Protein AF-A0A5J5AE67-F1 (afdb_monomer_lite)

Secondary structure (DSSP, 8-state):
-B---B------TT-EEEEEEBSSSS--EEEEGGG-SB--TT-PPP--TT-SSS-TTEEEEEEPPTTS-B---B--SS--SSSTT--TT-EEEEESS---TT-S-STTHHHHTT--SEEEEEE-----

Sequence (128 aa):
MVQLQLLDAFLASHLEIMASMSMSFGDTTNGCMSTGPHYNPAAKEHGAPEDENRHAGDLGNVTVGEDGTVNITIVDKQIPLCGANSIIGRAVVVHADPDDLGKGGHELSKSTGNAGGRVACGIIGLQG

Foldseek 3Di:
DDQDFPDDQQAAAFAWKWKWWACDFQDCVVHPVRLHFGAAPPPFWDFDLPDPGHGLGGQFTFHQHNVRGTGDGGDHDSADCDDPNHSQRHKIWIARHGQCRLPPPDPCNRGHSPRHHTRHMDGRHDDD

Structure (mmCIF, N/CA/C/O backbone):
data_AF-A0A5J5AE67-F1
#
_entry.id   AF-A0A5J5AE67-F1
#
loop_
_atom_site.group_PDB
_atom_site.id
_atom_site.type_symbol
_atom_site.label_atom_id
_atom_site.label_alt_id
_atom_site.label_comp_id
_atom_site.label_asym_id
_atom_site.label_entity_id
_atom_site.label_seq_id
_atom_site.pdbx_PDB_ins_code
_atom_site.Cartn_x
_atom_site.Cartn_y
_atom_site.Cartn_z
_atom_site.occupancy
_atom_site.B_iso_or_equiv
_atom_site.auth_seq_id
_atom_site.auth_comp_id
_atom_site.auth_asym_id
_atom_site.auth_atom_id
_atom_site.pdbx_PDB_model_num
ATOM 1 N N . MET A 1 1 ? -5.450 0.800 -14.212 1.00 38.69 1 MET A N 1
ATOM 2 C CA . MET A 1 1 ? -6.234 1.505 -13.181 1.00 38.69 1 MET A CA 1
ATOM 3 C C . MET A 1 1 ? -6.637 0.451 -12.173 1.00 38.69 1 MET A C 1
ATOM 5 O O . MET A 1 1 ? -7.335 -0.474 -12.561 1.00 38.69 1 MET A O 1
ATOM 9 N N . VAL A 1 2 ? -6.090 0.504 -10.959 1.00 44.66 2 VAL A N 1
ATOM 10 C CA . VAL A 1 2 ? -6.437 -0.440 -9.889 1.00 44.66 2 VAL A CA 1
ATOM 11 C C . VAL A 1 2 ? -7.459 0.273 -9.018 1.00 44.66 2 VAL A C 1
ATOM 13 O O . VAL A 1 2 ? -7.100 1.130 -8.223 1.00 44.66 2 VAL A O 1
ATOM 16 N N . GLN A 1 3 ? -8.744 -0.005 -9.222 1.00 42.25 3 GLN A N 1
ATOM 17 C CA . GLN A 1 3 ? -9.780 0.536 -8.350 1.00 42.25 3 GLN A CA 1
ATOM 18 C C . GLN A 1 3 ? -9.855 -0.357 -7.114 1.00 42.25 3 GLN A C 1
ATOM 20 O O . GLN A 1 3 ? -10.368 -1.471 -7.174 1.00 42.25 3 GLN A O 1
ATOM 25 N N . LEU A 1 4 ? -9.282 0.115 -6.011 1.00 49.44 4 LEU A N 1
ATOM 26 C CA . LEU A 1 4 ? -9.332 -0.588 -4.741 1.00 49.44 4 LEU A CA 1
ATOM 27 C C . LEU A 1 4 ? -10.579 -0.133 -3.979 1.00 49.44 4 LEU A C 1
ATOM 29 O O . LEU A 1 4 ? -10.629 0.987 -3.487 1.00 49.44 4 LEU A O 1
ATOM 33 N N . GLN A 1 5 ? -11.604 -0.976 -3.914 1.00 44.50 5 GLN A N 1
ATOM 34 C CA . GLN A 1 5 ? -12.755 -0.735 -3.046 1.00 44.50 5 GLN A CA 1
ATOM 35 C C . GLN A 1 5 ? -12.531 -1.481 -1.732 1.00 44.50 5 GLN A C 1
ATOM 37 O O . GLN A 1 5 ? -12.581 -2.707 -1.694 1.00 44.50 5 GLN A O 1
ATOM 42 N N . LEU A 1 6 ? -12.252 -0.736 -0.664 1.00 50.25 6 LEU A N 1
ATOM 43 C CA . LEU A 1 6 ? -12.221 -1.265 0.696 1.00 50.25 6 LEU A CA 1
ATOM 44 C C . LEU A 1 6 ? -13.642 -1.172 1.260 1.00 50.25 6 LEU A C 1
ATOM 46 O O . LEU A 1 6 ? -14.006 -0.179 1.881 1.00 50.25 6 LEU A O 1
ATOM 50 N N . LEU A 1 7 ? -14.465 -2.189 0.993 1.00 41.28 7 LEU A N 1
ATOM 51 C CA . LEU A 1 7 ? -15.711 -2.366 1.735 1.00 41.28 7 LEU A CA 1
ATOM 52 C C . LEU A 1 7 ? -15.371 -3.078 3.049 1.00 41.28 7 LEU A C 1
ATOM 54 O O . LEU A 1 7 ? -14.732 -4.127 3.038 1.00 41.28 7 LEU A O 1
ATOM 58 N N . ASP A 1 8 ? -15.800 -2.480 4.155 1.00 40.56 8 ASP A N 1
ATOM 59 C CA . ASP A 1 8 ? -15.771 -3.030 5.514 1.00 40.56 8 ASP A CA 1
ATOM 60 C C . ASP A 1 8 ? -14.401 -3.040 6.216 1.00 40.56 8 ASP A C 1
ATOM 62 O O . ASP A 1 8 ? -13.886 -4.077 6.635 1.00 40.56 8 ASP A O 1
ATOM 66 N N . ALA A 1 9 ? -13.834 -1.854 6.445 1.00 45.25 9 ALA A N 1
ATOM 67 C CA . ALA A 1 9 ? -12.857 -1.659 7.513 1.00 45.25 9 ALA A CA 1
ATOM 68 C C . ALA A 1 9 ? -13.539 -0.910 8.669 1.00 45.25 9 ALA A C 1
ATOM 70 O O . ALA A 1 9 ? -13.766 0.289 8.577 1.00 45.25 9 ALA A O 1
ATOM 71 N N . PHE A 1 10 ? -13.896 -1.616 9.749 1.00 45.81 10 PHE A N 1
ATOM 72 C CA . PHE A 1 10 ? -14.410 -1.003 10.983 1.00 45.81 10 PHE A CA 1
ATOM 73 C C . PHE A 1 10 ? -13.312 -0.139 11.614 1.00 45.81 10 PHE A C 1
ATOM 75 O O . PHE A 1 10 ? -12.501 -0.620 12.405 1.00 45.81 10 PHE A O 1
ATOM 82 N N . LEU A 1 11 ? -13.265 1.132 11.239 1.00 50.34 11 LEU A N 1
ATOM 83 C CA . LEU A 1 11 ? -12.293 2.096 11.733 1.00 50.34 11 LEU A CA 1
ATOM 84 C C . LEU A 1 11 ? -13.012 3.299 12.324 1.00 50.34 11 LEU A C 1
ATOM 86 O O . LEU A 1 11 ? -14.116 3.651 11.911 1.00 50.34 11 LEU A O 1
ATOM 90 N N . ALA A 1 12 ? -12.388 3.910 13.330 1.00 45.28 12 ALA A N 1
ATOM 91 C CA . ALA A 1 12 ? -12.909 5.120 13.943 1.00 45.28 12 ALA A CA 1
ATOM 92 C C . ALA A 1 12 ? -13.034 6.230 12.882 1.00 45.28 12 ALA A C 1
ATOM 94 O O . ALA A 1 12 ? -12.115 6.460 12.096 1.00 45.28 12 ALA A O 1
ATOM 95 N N . SER A 1 13 ? -14.180 6.907 12.860 1.00 43.97 13 SER A N 1
ATOM 96 C CA . SER A 1 13 ? -14.462 8.032 11.966 1.00 43.97 13 SER A CA 1
ATOM 97 C C . SER A 1 13 ? -13.401 9.135 12.088 1.00 43.97 13 SER A C 1
ATOM 99 O O . SER A 1 13 ? -12.991 9.455 13.205 1.00 43.97 13 SER A O 1
ATOM 101 N N . HIS A 1 14 ? -13.023 9.758 10.962 1.00 46.22 14 HIS A N 1
ATOM 102 C CA . HIS A 1 14 ? -12.004 10.823 10.839 1.00 46.22 14 HIS A CA 1
ATOM 103 C C . HIS A 1 14 ? -10.539 10.399 10.990 1.00 46.22 14 HIS A C 1
ATOM 105 O O . HIS A 1 14 ? -9.673 11.251 11.200 1.00 46.22 14 HIS A O 1
ATOM 111 N N . LEU A 1 15 ? -10.239 9.110 10.858 1.00 52.16 15 LEU A N 1
ATOM 112 C CA . LEU A 1 15 ? -8.859 8.644 10.833 1.00 52.16 15 LEU A CA 1
ATOM 113 C C . LEU A 1 15 ? -8.319 8.665 9.398 1.00 52.16 15 LEU A C 1
ATOM 115 O O . LEU A 1 15 ? -8.952 8.150 8.473 1.00 52.16 15 LEU A O 1
ATOM 119 N N . GLU A 1 16 ? -7.154 9.282 9.215 1.00 57.19 16 GLU A N 1
ATOM 120 C CA . GLU A 1 16 ? -6.291 8.976 8.080 1.00 57.19 16 GLU A CA 1
ATOM 121 C C . GLU A 1 16 ? -5.548 7.688 8.408 1.00 57.19 16 GLU A C 1
ATOM 123 O O . GLU A 1 16 ? -4.932 7.575 9.464 1.00 57.19 16 GLU A O 1
ATOM 128 N N . ILE A 1 17 ? -5.625 6.711 7.519 1.00 67.81 17 ILE A N 1
ATOM 129 C CA . ILE A 1 17 ? -4.956 5.423 7.693 1.00 67.81 17 ILE A CA 1
ATOM 130 C C . ILE A 1 17 ? -4.141 5.110 6.455 1.00 67.81 17 ILE A C 1
ATOM 132 O O . ILE A 1 17 ? -4.555 5.407 5.334 1.00 67.81 17 ILE A O 1
ATOM 136 N N . MET A 1 18 ? -3.009 4.454 6.642 1.00 77.50 18 MET A N 1
ATOM 137 C CA . MET A 1 18 ? -2.183 4.029 5.525 1.00 77.50 18 MET A CA 1
ATOM 138 C C . MET A 1 18 ? -2.813 2.856 4.765 1.00 77.50 18 MET A C 1
ATOM 140 O O . MET A 1 18 ? -3.200 1.862 5.382 1.00 77.50 18 MET A O 1
ATOM 144 N N . ALA A 1 19 ? -2.809 2.918 3.432 1.00 73.25 19 ALA A N 1
ATOM 145 C CA . ALA A 1 19 ? -2.972 1.756 2.564 1.00 73.25 19 ALA A CA 1
ATOM 146 C C . ALA A 1 19 ? -1.623 1.377 1.930 1.00 73.25 19 ALA A C 1
ATOM 148 O O . ALA A 1 19 ? -0.944 2.216 1.334 1.00 73.25 19 ALA A O 1
ATOM 149 N N . SER A 1 20 ? -1.231 0.106 2.029 1.00 76.38 20 SER A N 1
ATOM 150 C CA . SER A 1 20 ? 0.047 -0.370 1.491 1.00 76.38 20 SER A CA 1
ATOM 151 C C . SER A 1 20 ? -0.050 -1.746 0.840 1.00 76.38 20 SER A C 1
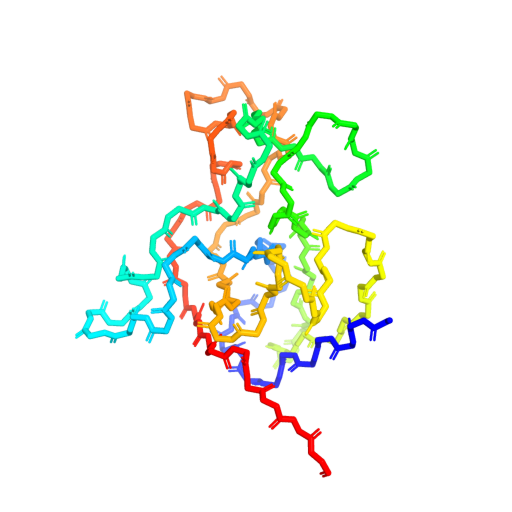ATOM 153 O O . SER A 1 20 ? -0.896 -2.562 1.207 1.00 76.38 20 SER A O 1
ATOM 155 N N . MET A 1 21 ? 0.794 -2.015 -0.161 1.00 81.88 21 MET A N 1
ATOM 156 C CA . MET A 1 21 ? 0.932 -3.358 -0.743 1.00 81.88 21 MET A CA 1
ATOM 157 C C . MET A 1 21 ? 2.045 -4.126 -0.050 1.00 81.88 21 MET A C 1
ATOM 159 O O . MET A 1 21 ? 3.107 -3.570 0.204 1.00 81.88 21 MET A O 1
ATOM 163 N N . SER A 1 22 ? 1.844 -5.418 0.186 1.00 76.81 22 SER A N 1
ATOM 164 C CA . SER A 1 22 ? 2.769 -6.253 0.948 1.00 76.81 22 SER A CA 1
ATOM 165 C C . SER A 1 22 ? 3.755 -7.049 0.074 1.00 76.81 22 SER A C 1
ATOM 167 O O . SER A 1 22 ? 3.474 -7.421 -1.070 1.00 76.81 22 SER A O 1
ATOM 169 N N . MET A 1 23 ? 4.942 -7.338 0.610 1.00 74.88 23 MET A N 1
ATOM 170 C CA . MET A 1 23 ? 5.998 -8.066 -0.101 1.00 74.88 23 MET A CA 1
ATOM 171 C C . MET A 1 23 ? 5.760 -9.584 -0.158 1.00 74.88 23 MET A C 1
ATOM 173 O O . MET A 1 23 ? 6.095 -10.204 -1.171 1.00 74.88 23 MET A O 1
ATOM 177 N N . SER A 1 24 ? 5.194 -10.195 0.887 1.00 72.75 24 SER A N 1
ATOM 178 C CA . SER A 1 24 ? 4.925 -11.637 0.888 1.00 72.75 24 SER A CA 1
ATOM 179 C C . SER A 1 24 ? 3.768 -11.962 -0.053 1.00 72.75 24 SER A C 1
ATOM 181 O O . SER A 1 24 ? 2.739 -11.282 -0.056 1.00 72.75 24 SER A O 1
ATOM 183 N N . PHE A 1 25 ? 3.917 -13.03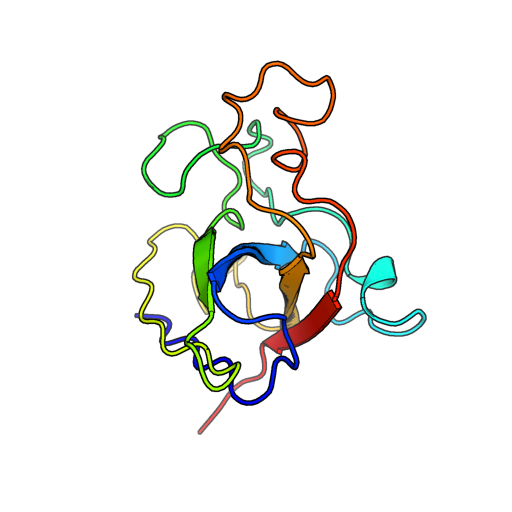1 -0.832 1.00 71.25 25 PHE A N 1
ATOM 184 C CA . PHE A 1 25 ? 2.814 -13.582 -1.611 1.00 71.25 25 PHE A CA 1
ATOM 185 C C . PHE A 1 25 ? 1.837 -14.292 -0.679 1.00 71.25 25 PHE A C 1
ATOM 187 O O . PHE A 1 25 ? 2.193 -15.303 -0.082 1.00 71.25 25 PHE A O 1
ATOM 194 N N . GLY A 1 26 ? 0.610 -13.787 -0.582 1.00 64.38 26 GLY A N 1
ATOM 195 C CA . GLY A 1 26 ? -0.547 -14.554 -0.127 1.00 64.38 26 GLY A CA 1
ATOM 196 C C . GLY A 1 26 ? -0.549 -14.997 1.336 1.00 64.38 26 GLY A C 1
ATOM 197 O O . GLY A 1 26 ? -1.518 -15.625 1.757 1.00 64.38 26 GLY A O 1
ATOM 198 N N . ASP A 1 27 ? 0.504 -14.718 2.105 1.00 78.31 27 ASP A N 1
ATOM 199 C CA . ASP A 1 27 ? 0.662 -15.299 3.432 1.00 78.31 27 ASP A CA 1
ATOM 200 C C . ASP A 1 27 ? -0.166 -14.536 4.468 1.00 78.31 27 ASP A C 1
ATOM 202 O O . ASP A 1 27 ? 0.167 -13.429 4.892 1.00 78.31 27 ASP A O 1
ATOM 206 N N . THR A 1 28 ? -1.264 -15.171 4.865 1.00 81.88 28 THR A N 1
ATOM 207 C CA . THR A 1 28 ? -2.183 -14.726 5.918 1.00 81.88 28 THR A CA 1
ATOM 208 C C . THR A 1 28 ? -2.262 -15.740 7.063 1.00 81.88 28 THR A C 1
ATOM 210 O O . THR A 1 28 ? -3.187 -15.703 7.871 1.00 81.88 28 THR A O 1
ATOM 213 N N . THR A 1 29 ? -1.284 -16.651 7.164 1.00 85.81 29 THR A N 1
ATOM 214 C CA . THR A 1 29 ? -1.264 -17.727 8.175 1.00 85.81 29 THR A CA 1
ATOM 215 C C . THR A 1 29 ? -1.252 -17.204 9.613 1.00 85.81 29 THR A C 1
ATOM 217 O O . THR A 1 29 ? -1.803 -17.851 10.500 1.00 85.81 29 THR A O 1
ATOM 220 N N . ASN A 1 30 ? -0.679 -16.017 9.836 1.00 86.25 30 ASN A N 1
ATOM 221 C CA . ASN A 1 30 ? -0.734 -15.273 11.095 1.00 86.25 30 ASN A CA 1
ATOM 222 C C . ASN A 1 30 ? -1.442 -13.918 10.905 1.00 86.25 30 ASN A C 1
ATOM 224 O O . ASN A 1 30 ? -0.948 -12.860 11.308 1.00 86.25 30 ASN A O 1
ATOM 228 N N . GLY A 1 31 ? -2.574 -13.938 10.193 1.00 86.44 31 GLY A N 1
ATOM 229 C CA . GLY A 1 31 ? -3.316 -12.737 9.819 1.00 86.44 31 GLY A CA 1
ATOM 230 C C . GLY A 1 31 ? -2.454 -11.764 9.013 1.00 86.44 31 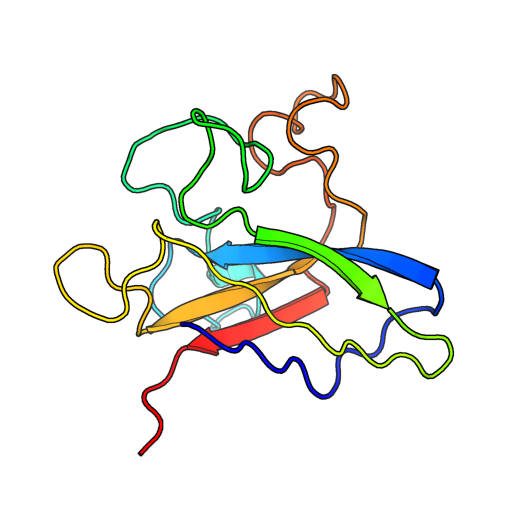GLY A C 1
ATOM 231 O O . GLY A 1 31 ? -1.621 -12.167 8.201 1.00 86.44 31 GLY A O 1
ATOM 232 N N . CYS A 1 32 ? -2.614 -10.466 9.265 1.00 86.25 32 CYS A N 1
ATOM 233 C CA . CYS A 1 32 ? -1.892 -9.435 8.521 1.00 86.25 32 CYS A CA 1
ATOM 234 C C . CYS A 1 32 ? -0.400 -9.363 8.839 1.00 86.25 32 CYS A C 1
ATOM 236 O O . CYS A 1 32 ? 0.337 -8.728 8.094 1.00 86.25 32 CYS A O 1
ATOM 238 N N . MET A 1 33 ? 0.075 -10.006 9.908 1.00 86.44 33 MET A N 1
ATOM 239 C CA . MET A 1 33 ? 1.496 -9.978 10.267 1.00 86.44 33 MET A CA 1
ATOM 240 C C . MET A 1 33 ? 2.358 -10.787 9.295 1.00 86.44 33 MET A C 1
ATOM 242 O O . MET A 1 33 ? 3.499 -10.412 9.033 1.00 86.44 33 MET A O 1
ATOM 246 N N . SER A 1 34 ? 1.805 -11.851 8.708 1.00 88.06 34 SER A N 1
ATOM 247 C CA . SER A 1 34 ? 2.527 -12.694 7.748 1.00 88.06 34 SER A CA 1
ATOM 248 C C . SER A 1 34 ? 2.706 -12.053 6.366 1.00 88.06 34 SER A C 1
ATOM 250 O O . SER A 1 34 ? 3.540 -12.500 5.577 1.00 88.06 34 SER A O 1
ATOM 252 N N . THR A 1 35 ? 1.995 -10.960 6.065 1.00 85.12 35 THR A N 1
ATOM 253 C CA . THR A 1 35 ? 2.030 -10.346 4.726 1.00 85.12 35 THR A CA 1
ATOM 254 C C . THR A 1 35 ? 3.367 -9.655 4.410 1.00 85.12 35 THR A C 1
ATOM 256 O O . THR A 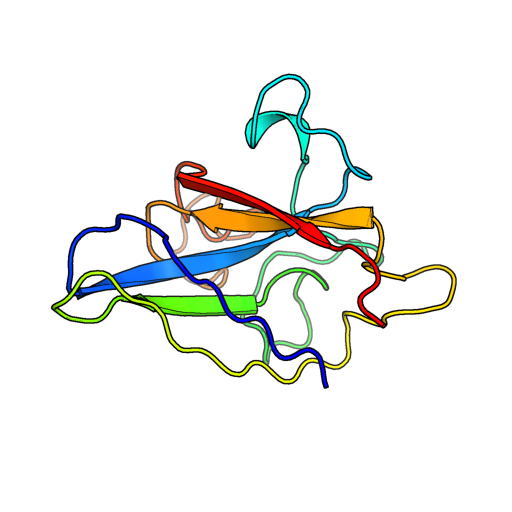1 35 ? 3.634 -9.324 3.252 1.00 85.12 35 THR A O 1
ATOM 259 N N . GLY A 1 36 ? 4.253 -9.499 5.403 1.00 89.88 36 GLY A N 1
ATOM 260 C CA . GLY A 1 36 ? 5.605 -8.958 5.225 1.00 89.88 36 GLY A CA 1
ATOM 261 C C . GLY A 1 36 ? 5.645 -7.425 5.131 1.00 89.88 36 GLY A C 1
ATOM 262 O O . GLY A 1 36 ? 4.626 -6.783 5.390 1.00 89.88 36 GLY A O 1
ATOM 263 N N . PRO A 1 37 ? 6.808 -6.814 4.832 1.00 93.38 37 PRO A N 1
ATOM 264 C CA . PRO A 1 37 ? 6.963 -5.357 4.701 1.00 93.38 37 PRO A CA 1
ATOM 265 C C . PRO A 1 37 ? 6.270 -4.816 3.439 1.00 93.38 37 PRO A C 1
ATOM 267 O O . PRO A 1 37 ? 5.691 -5.588 2.671 1.00 93.38 37 PRO A O 1
ATOM 270 N N . HIS A 1 38 ? 6.348 -3.504 3.200 1.00 94.81 38 HIS A N 1
ATOM 271 C CA . HIS A 1 38 ? 5.815 -2.907 1.972 1.00 94.81 38 HIS A CA 1
ATOM 272 C C . HIS A 1 38 ? 6.505 -3.486 0.733 1.00 94.81 38 HIS A C 1
ATOM 274 O O . HIS A 1 38 ? 7.679 -3.870 0.744 1.00 94.81 38 HIS A O 1
ATOM 280 N N . TYR A 1 39 ? 5.761 -3.553 -0.364 1.00 95.00 39 TYR A N 1
ATOM 281 C CA . TYR A 1 39 ? 6.245 -4.059 -1.630 1.00 95.00 39 TYR A CA 1
ATOM 282 C C . TYR A 1 39 ? 7.292 -3.104 -2.214 1.00 95.00 39 TYR A C 1
ATOM 284 O O . TYR A 1 39 ? 6.972 -2.020 -2.702 1.00 95.00 39 TYR A O 1
ATOM 292 N N . ASN A 1 40 ? 8.558 -3.522 -2.168 1.00 95.81 40 ASN A N 1
ATOM 293 C CA . ASN A 1 40 ? 9.700 -2.689 -2.531 1.00 95.81 40 ASN A CA 1
ATOM 294 C C . ASN A 1 40 ? 10.672 -3.410 -3.489 1.00 95.81 40 ASN A C 1
ATOM 296 O O . ASN A 1 40 ? 11.778 -3.783 -3.094 1.00 95.81 40 ASN A O 1
ATOM 300 N N . PRO A 1 41 ? 10.292 -3.629 -4.761 1.00 95.19 41 PRO A N 1
ATOM 301 C CA . PRO A 1 41 ? 11.166 -4.281 -5.739 1.00 95.19 41 PRO A CA 1
ATOM 302 C C . PRO A 1 41 ? 12.380 -3.419 -6.127 1.00 95.19 41 PRO A C 1
ATOM 304 O O . PRO A 1 41 ? 13.361 -3.946 -6.642 1.00 95.19 41 PRO A O 1
ATOM 307 N N . ALA A 1 42 ? 12.315 -2.104 -5.897 1.00 95.50 42 ALA A N 1
A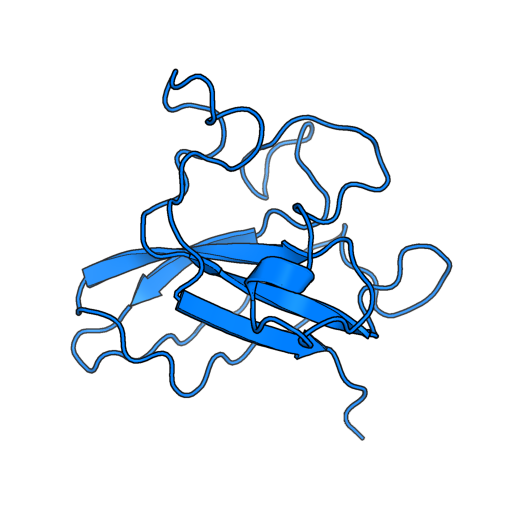TOM 308 C CA . ALA A 1 42 ? 13.359 -1.146 -6.258 1.00 95.50 42 ALA A CA 1
ATOM 309 C C . ALA A 1 42 ? 14.335 -0.829 -5.109 1.00 95.50 42 ALA A C 1
ATOM 311 O O . ALA A 1 42 ? 15.226 -0.008 -5.308 1.00 95.50 42 ALA A O 1
ATOM 312 N N . ALA A 1 43 ? 14.168 -1.454 -3.934 1.00 95.94 43 ALA A N 1
ATOM 313 C CA . ALA A 1 43 ? 14.976 -1.221 -2.732 1.00 95.94 43 ALA A CA 1
ATOM 314 C C . ALA A 1 43 ? 15.105 0.271 -2.351 1.00 95.94 43 ALA A C 1
ATOM 316 O O . ALA A 1 43 ? 16.186 0.755 -2.020 1.00 95.94 43 ALA A O 1
ATOM 317 N N . LYS A 1 44 ? 13.989 0.999 -2.434 1.00 96.81 44 LYS A N 1
ATOM 318 C CA . LYS A 1 44 ? 13.870 2.420 -2.078 1.00 96.81 44 LYS A CA 1
ATOM 319 C C . LYS A 1 44 ? 13.501 2.610 -0.609 1.00 96.81 44 LYS A C 1
ATOM 321 O O . LYS A 1 44 ? 13.165 1.636 0.058 1.00 96.81 44 LYS A O 1
ATOM 326 N N . GLU A 1 45 ? 13.572 3.844 -0.124 1.00 97.88 45 GLU A N 1
ATOM 327 C CA . GLU A 1 45 ? 12.990 4.210 1.174 1.00 97.88 45 GLU A CA 1
ATOM 328 C C . GLU A 1 45 ? 11.477 4.419 1.046 1.00 97.88 45 GLU A C 1
ATOM 330 O O . GLU A 1 45 ? 10.967 4.606 -0.060 1.00 97.88 45 GLU A O 1
ATOM 335 N N . HIS A 1 46 ? 10.782 4.424 2.183 1.00 97.19 46 HIS A N 1
ATOM 336 C CA . HIS A 1 46 ? 9.370 4.789 2.285 1.00 97.19 46 HIS A CA 1
ATOM 337 C C . HIS A 1 46 ? 9.134 6.255 1.894 1.00 97.19 46 HIS A C 1
ATOM 339 O O . HIS A 1 46 ? 9.923 7.132 2.272 1.00 97.19 46 HIS A O 1
ATOM 345 N N . GLY A 1 47 ? 8.031 6.531 1.193 1.00 96.25 47 GLY A N 1
ATOM 346 C CA . GLY A 1 47 ? 7.672 7.885 0.761 1.00 96.25 47 GLY A CA 1
ATOM 347 C C . GLY A 1 47 ? 6.199 8.053 0.383 1.00 96.25 47 GLY A C 1
ATOM 348 O O . GLY A 1 47 ? 5.421 7.103 0.402 1.00 96.25 47 GLY A O 1
ATOM 349 N N . ALA A 1 48 ? 5.807 9.278 0.017 1.00 95.94 48 ALA A N 1
ATOM 350 C CA . ALA A 1 48 ? 4.460 9.536 -0.494 1.00 95.94 48 ALA A CA 1
ATOM 351 C C . ALA A 1 48 ? 4.274 8.904 -1.886 1.00 95.94 48 ALA A C 1
ATOM 353 O O . ALA A 1 48 ? 5.255 8.825 -2.621 1.00 95.94 48 ALA A O 1
ATOM 354 N N . PRO A 1 49 ? 3.044 8.572 -2.328 1.00 93.06 49 PRO A N 1
ATOM 355 C CA . PRO A 1 49 ? 2.784 7.998 -3.661 1.00 93.06 49 PRO A CA 1
ATOM 356 C C . PRO A 1 49 ? 3.336 8.818 -4.841 1.00 93.06 49 PRO A C 1
ATOM 358 O O . PRO A 1 49 ? 3.674 8.267 -5.896 1.00 93.06 49 PRO A O 1
ATOM 361 N N . GLU A 1 50 ? 3.486 10.126 -4.637 1.00 93.69 50 GLU A N 1
ATOM 362 C CA . GLU A 1 50 ? 3.954 11.066 -5.659 1.00 93.69 50 GLU A CA 1
ATOM 363 C C . GLU A 1 50 ? 5.471 11.284 -5.630 1.00 93.69 50 GLU A C 1
ATOM 365 O O . GLU A 1 50 ? 6.023 11.894 -6.547 1.00 93.69 50 GLU A O 1
ATOM 370 N N . ASP A 1 51 ? 6.159 10.776 -4.605 1.00 95.56 51 ASP A N 1
ATOM 371 C CA . ASP A 1 51 ? 7.605 10.898 -4.482 1.00 95.56 51 ASP A CA 1
ATOM 372 C C . ASP A 1 51 ? 8.311 9.907 -5.432 1.00 95.56 51 ASP A C 1
ATOM 374 O O . ASP A 1 51 ? 7.910 8.751 -5.604 1.00 95.56 51 ASP A O 1
ATOM 378 N N . GLU A 1 52 ? 9.417 10.338 -6.050 1.00 94.69 52 GLU A N 1
ATOM 379 C CA . GLU A 1 52 ? 10.247 9.444 -6.872 1.00 94.69 52 GLU A CA 1
ATOM 380 C C . GLU A 1 52 ? 10.934 8.364 -6.025 1.00 94.69 52 GLU A C 1
ATOM 382 O O . GLU A 1 52 ? 11.125 7.229 -6.481 1.00 94.69 52 GLU A O 1
ATOM 387 N N . ASN A 1 53 ? 11.317 8.713 -4.794 1.00 96.00 53 ASN A N 1
ATOM 388 C CA . ASN A 1 53 ? 11.868 7.792 -3.808 1.00 96.00 53 ASN A CA 1
ATOM 389 C C . ASN A 1 53 ? 10.758 7.331 -2.859 1.00 96.00 53 ASN A C 1
ATOM 391 O O . ASN A 1 53 ? 10.457 8.011 -1.882 1.00 96.00 53 ASN A O 1
ATOM 395 N N . ARG A 1 54 ? 10.155 6.192 -3.193 1.00 96.88 54 ARG A N 1
ATOM 396 C CA . ARG A 1 54 ? 9.138 5.501 -2.401 1.00 96.88 54 ARG A CA 1
ATOM 397 C C . ARG A 1 54 ? 9.190 4.003 -2.663 1.00 96.88 54 ARG A C 1
ATOM 399 O O . ARG A 1 54 ? 9.716 3.582 -3.705 1.00 96.88 54 ARG A O 1
ATOM 406 N N . HIS A 1 55 ? 8.567 3.201 -1.811 1.00 97.56 55 HIS A N 1
ATOM 407 C CA . HIS A 1 55 ? 8.254 1.829 -2.176 1.00 97.56 55 HIS A CA 1
ATOM 408 C C . HIS A 1 55 ? 7.148 1.795 -3.233 1.00 97.56 55 HIS A C 1
ATOM 410 O O . HIS A 1 55 ? 6.245 2.631 -3.256 1.00 97.56 55 HIS A O 1
ATOM 416 N N . ALA A 1 56 ? 7.159 0.764 -4.079 1.00 95.19 56 ALA A N 1
ATOM 417 C CA . ALA A 1 56 ? 6.089 0.562 -5.055 1.00 95.19 56 ALA A CA 1
ATOM 418 C C . ALA A 1 56 ? 4.726 0.333 -4.377 1.00 95.19 56 ALA A C 1
ATOM 420 O O . ALA A 1 56 ? 3.692 0.649 -4.953 1.00 95.19 56 ALA A O 1
ATOM 421 N N . GLY A 1 57 ? 4.729 -0.231 -3.167 1.00 93.56 57 GLY A N 1
ATOM 422 C CA . GLY A 1 57 ? 3.534 -0.487 -2.376 1.00 93.56 57 GLY A CA 1
ATOM 423 C C . GLY A 1 57 ? 3.019 0.685 -1.545 1.00 93.56 57 GLY A C 1
ATOM 424 O O . GLY A 1 57 ? 1.990 0.497 -0.908 1.00 93.56 57 GLY A O 1
ATOM 425 N N . ASP A 1 58 ? 3.681 1.844 -1.523 1.00 95.62 58 ASP A N 1
ATOM 426 C CA . ASP A 1 58 ? 3.236 2.987 -0.715 1.00 95.62 58 ASP A CA 1
ATOM 427 C C . ASP A 1 58 ? 2.088 3.712 -1.435 1.00 95.62 58 ASP A C 1
ATOM 429 O O . ASP A 1 58 ? 2.326 4.410 -2.424 1.00 95.62 58 ASP A O 1
ATOM 433 N N . LEU A 1 59 ? 0.844 3.537 -0.970 1.00 93.81 59 LEU A N 1
ATOM 434 C CA . LEU A 1 59 ? -0.346 4.187 -1.548 1.00 93.81 59 LEU A CA 1
ATOM 435 C C . LEU A 1 59 ? -0.847 5.382 -0.720 1.00 93.81 59 LEU A C 1
ATOM 437 O O . LEU A 1 59 ? -1.808 6.038 -1.118 1.00 93.81 59 LEU A O 1
ATOM 441 N N . GLY A 1 60 ? -0.156 5.701 0.378 1.00 92.19 60 GLY A N 1
ATOM 442 C CA . GLY A 1 60 ? -0.431 6.852 1.232 1.00 92.19 60 GLY A CA 1
ATOM 443 C C . GLY A 1 60 ? -1.651 6.662 2.129 1.00 92.19 60 GLY A C 1
ATOM 444 O O . GLY A 1 60 ? -2.055 5.536 2.431 1.00 92.19 60 GLY A O 1
ATOM 445 N N . ASN A 1 61 ? -2.220 7.786 2.564 1.00 91.06 61 ASN A N 1
ATOM 446 C CA . ASN A 1 61 ? -3.358 7.805 3.475 1.00 91.06 61 ASN A CA 1
ATOM 447 C C . ASN A 1 61 ? -4.697 7.747 2.740 1.00 91.06 61 ASN A C 1
ATOM 449 O O . ASN A 1 61 ? -4.877 8.333 1.672 1.00 91.06 61 ASN A O 1
ATOM 453 N N . VAL A 1 62 ? -5.666 7.094 3.373 1.00 87.00 62 VAL A N 1
ATOM 454 C CA . VAL A 1 62 ? -7.076 7.109 2.990 1.00 87.00 62 VAL A CA 1
ATOM 455 C C . VAL A 1 62 ? -7.906 7.658 4.141 1.00 87.00 62 VAL A C 1
ATOM 457 O O . VAL A 1 62 ? -7.571 7.462 5.307 1.00 87.00 62 VAL A O 1
ATOM 460 N N . THR A 1 63 ? -8.983 8.368 3.817 1.00 84.94 63 THR A N 1
ATOM 461 C CA . THR A 1 63 ? -9.843 9.005 4.818 1.00 84.94 63 THR A CA 1
ATOM 462 C C . THR A 1 63 ? -11.042 8.120 5.129 1.00 84.94 63 THR A C 1
ATOM 464 O O . THR A 1 63 ? -11.788 7.741 4.224 1.00 84.94 63 THR A O 1
ATOM 467 N N . VAL A 1 64 ? -11.244 7.828 6.413 1.00 81.94 64 VAL A N 1
ATOM 468 C CA . VAL A 1 64 ? -12.430 7.124 6.912 1.00 81.94 64 VAL A CA 1
ATOM 469 C C . VAL A 1 64 ? -13.580 8.113 7.101 1.00 81.94 64 VAL A C 1
ATOM 471 O O . VAL A 1 64 ? -13.449 9.105 7.825 1.00 81.94 64 VAL A O 1
ATOM 474 N N . GLY A 1 65 ? -14.709 7.838 6.446 1.00 79.44 65 GLY A N 1
ATOM 475 C CA . GLY A 1 65 ? -15.949 8.598 6.577 1.00 79.44 65 GLY A CA 1
ATOM 476 C C . GLY A 1 65 ? -16.562 8.508 7.977 1.00 79.44 65 GLY A C 1
ATOM 477 O O . GLY A 1 65 ? -16.176 7.683 8.805 1.00 79.44 65 GLY A O 1
ATOM 478 N N . GLU A 1 66 ? -17.547 9.362 8.255 1.00 82.31 66 GLU A N 1
ATOM 479 C CA . GLU A 1 66 ? -18.248 9.388 9.551 1.00 82.31 66 GLU A CA 1
ATOM 480 C C . GLU A 1 66 ? -18.979 8.074 9.870 1.00 82.31 66 GLU A C 1
ATOM 482 O O . GLU A 1 66 ? -19.146 7.715 11.032 1.00 82.31 66 GLU A O 1
ATOM 487 N N . ASP A 1 67 ? -19.375 7.335 8.836 1.00 80.94 67 ASP A N 1
ATOM 488 C CA . ASP A 1 67 ? -20.025 6.027 8.924 1.00 80.94 67 ASP A CA 1
ATOM 489 C C . ASP A 1 67 ? -19.035 4.852 9.028 1.00 80.94 67 ASP A C 1
ATOM 491 O O . ASP A 1 67 ? -19.452 3.694 9.028 1.00 80.94 67 ASP A O 1
ATOM 495 N N . GLY A 1 68 ? -17.731 5.134 9.119 1.00 76.00 68 GLY A N 1
ATOM 496 C CA . GLY A 1 68 ? -16.676 4.123 9.151 1.00 76.00 68 GLY A CA 1
ATOM 497 C C . GLY A 1 68 ? -16.334 3.542 7.777 1.00 76.00 68 GLY A C 1
ATOM 498 O O . GLY A 1 68 ? -15.564 2.587 7.705 1.00 76.00 68 GLY A O 1
ATOM 499 N N . THR A 1 69 ? -16.880 4.078 6.680 1.00 79.62 69 THR A N 1
ATOM 500 C CA . THR A 1 69 ? -16.599 3.576 5.327 1.00 79.62 69 THR A CA 1
ATOM 501 C C . THR A 1 69 ? -15.442 4.315 4.658 1.00 79.62 69 THR A C 1
ATOM 503 O O . THR A 1 69 ? -15.169 5.484 4.935 1.00 79.62 69 THR A O 1
ATOM 506 N N . VAL A 1 70 ? -14.750 3.628 3.746 1.00 78.25 70 VAL A N 1
ATOM 507 C CA . VAL A 1 70 ? -13.651 4.186 2.948 1.00 78.25 70 VAL A CA 1
ATOM 508 C C . VAL A 1 70 ? -13.960 3.975 1.469 1.00 78.25 70 VAL A C 1
ATOM 510 O O . VAL A 1 70 ? -13.921 2.859 0.958 1.00 78.25 70 VAL A O 1
ATOM 513 N N . ASN A 1 71 ? -14.237 5.067 0.758 1.00 80.81 71 ASN A N 1
ATOM 514 C CA . ASN A 1 71 ? -14.429 5.057 -0.691 1.00 80.81 71 ASN A CA 1
ATOM 515 C C . ASN A 1 71 ? -13.234 5.726 -1.362 1.00 80.81 71 ASN A C 1
ATOM 517 O O . ASN A 1 71 ? -13.092 6.945 -1.308 1.00 80.81 71 ASN A O 1
ATOM 52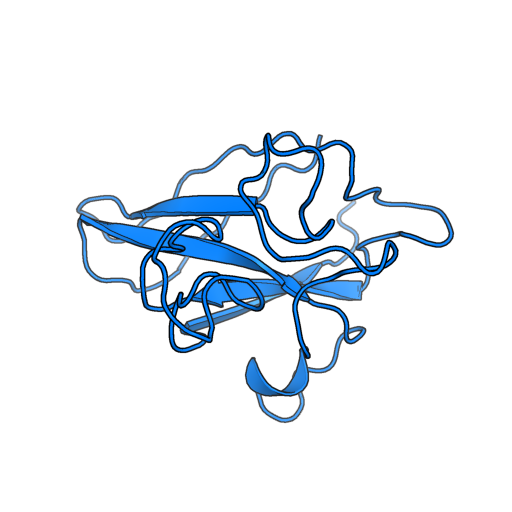1 N N . ILE A 1 72 ? -12.378 4.932 -2.005 1.00 80.06 72 ILE A N 1
ATOM 522 C CA . ILE A 1 72 ? -11.146 5.431 -2.622 1.00 80.06 72 ILE A CA 1
ATOM 523 C C . ILE A 1 72 ? -11.044 5.044 -4.089 1.00 80.06 72 ILE A C 1
ATOM 525 O O . ILE A 1 72 ? -11.601 4.056 -4.564 1.00 80.06 72 ILE A O 1
ATOM 529 N N . THR A 1 73 ? -10.297 5.852 -4.827 1.00 84.31 73 THR A N 1
ATOM 530 C CA . THR A 1 73 ? -9.847 5.542 -6.179 1.00 84.31 73 THR A CA 1
ATOM 531 C C . THR A 1 73 ? -8.403 5.995 -6.284 1.00 84.31 73 THR A C 1
ATOM 533 O O . THR A 1 73 ? -8.123 7.188 -6.252 1.00 84.31 73 THR A O 1
ATOM 536 N N . ILE A 1 74 ? -7.491 5.029 -6.384 1.00 84.25 74 ILE A N 1
ATOM 537 C CA . ILE A 1 74 ? -6.051 5.271 -6.467 1.00 84.25 74 ILE A CA 1
ATOM 538 C C . ILE A 1 74 ? -5.583 4.872 -7.864 1.00 84.25 74 ILE A C 1
ATOM 540 O O . ILE A 1 74 ? -5.917 3.803 -8.377 1.00 84.25 74 ILE A O 1
ATOM 544 N N . VAL A 1 75 ? -4.815 5.744 -8.511 1.00 87.75 75 VAL A N 1
ATOM 545 C CA . VAL A 1 75 ? -4.222 5.467 -9.821 1.00 87.75 75 VAL A CA 1
ATOM 546 C C . VAL A 1 75 ? -2.715 5.545 -9.687 1.00 87.75 75 VAL A C 1
ATOM 548 O O . VAL A 1 75 ? -2.153 6.625 -9.569 1.00 87.75 75 VAL A O 1
ATOM 551 N N . ASP A 1 76 ? -2.068 4.388 -9.753 1.00 88.81 76 ASP A N 1
ATOM 552 C CA . ASP A 1 76 ? -0.638 4.256 -9.508 1.00 88.81 76 ASP A CA 1
ATOM 553 C C . ASP A 1 76 ? 0.048 3.504 -10.666 1.00 88.81 76 ASP A C 1
ATOM 555 O O . ASP A 1 76 ? -0.560 2.666 -11.342 1.00 88.81 76 ASP A O 1
ATOM 559 N N . LYS A 1 77 ? 1.307 3.859 -10.945 1.00 91.88 77 LYS A N 1
ATOM 560 C CA . LYS A 1 77 ? 2.115 3.340 -12.063 1.00 91.88 77 LYS A CA 1
ATOM 561 C C . LYS A 1 77 ? 3.142 2.282 -11.636 1.00 91.88 77 LYS A C 1
ATOM 563 O O . LYS A 1 77 ? 3.743 1.658 -12.507 1.00 91.88 77 LYS A O 1
ATOM 568 N N . GLN A 1 78 ? 3.360 2.084 -10.337 1.00 92.62 78 GLN A N 1
ATOM 569 C CA . GLN A 1 78 ? 4.356 1.172 -9.766 1.00 92.62 78 GLN A CA 1
ATOM 570 C C . GLN A 1 78 ? 3.766 -0.180 -9.329 1.00 92.62 78 GLN A C 1
ATOM 572 O O . GLN A 1 78 ? 4.522 -1.087 -8.984 1.00 92.62 78 GLN A O 1
ATOM 577 N N . ILE A 1 79 ? 2.441 -0.351 -9.416 1.00 91.81 79 ILE A N 1
ATOM 578 C CA . ILE A 1 79 ? 1.713 -1.576 -9.038 1.00 91.81 79 ILE A CA 1
ATOM 579 C C . ILE A 1 79 ? 1.060 -2.281 -10.247 1.00 91.81 79 ILE A C 1
ATOM 581 O O . ILE A 1 79 ? -0.165 -2.281 -10.401 1.00 91.81 79 ILE A O 1
ATOM 585 N N . PRO A 1 80 ? 1.848 -2.875 -11.162 1.00 93.81 80 PRO A N 1
ATOM 586 C CA . PRO A 1 80 ? 1.291 -3.560 -12.323 1.00 93.81 80 PRO A CA 1
ATOM 587 C C . PRO A 1 80 ? 0.523 -4.829 -11.916 1.00 93.81 80 PRO A C 1
ATOM 589 O O . PRO A 1 80 ? 0.841 -5.481 -10.926 1.00 93.81 80 PRO A O 1
ATOM 592 N N . LEU A 1 81 ? -0.464 -5.228 -12.724 1.00 91.94 81 LEU A N 1
ATOM 593 C CA . LEU A 1 81 ? -1.228 -6.473 -12.525 1.00 91.94 81 LEU A CA 1
ATOM 594 C C . LEU A 1 81 ? -0.622 -7.680 -13.268 1.00 91.94 81 LEU A C 1
ATOM 596 O O . LEU A 1 81 ? -1.152 -8.788 -13.213 1.00 91.94 81 LEU A O 1
ATOM 600 N N . CYS A 1 82 ? 0.489 -7.486 -13.978 1.00 92.50 82 CYS A N 1
ATOM 601 C CA . CYS A 1 82 ? 1.167 -8.519 -14.755 1.00 92.50 82 CYS A CA 1
ATOM 602 C C . CYS A 1 82 ? 2.692 -8.319 -14.758 1.00 92.50 82 CYS A C 1
ATOM 604 O O . CYS A 1 82 ? 3.205 -7.282 -14.336 1.00 92.50 82 CYS A O 1
ATOM 606 N N . GLY A 1 83 ? 3.419 -9.330 -15.239 1.00 93.94 83 GLY A N 1
ATOM 607 C CA . GLY A 1 83 ? 4.883 -9.328 -15.281 1.00 93.94 83 GLY A CA 1
ATOM 608 C C . GLY A 1 83 ? 5.539 -9.648 -13.934 1.00 93.94 83 GLY A C 1
ATOM 609 O O . GLY A 1 83 ? 4.873 -10.019 -12.969 1.00 93.94 83 GLY A O 1
ATOM 610 N N . ALA A 1 84 ? 6.867 -9.512 -13.877 1.00 92.00 84 ALA A N 1
ATOM 611 C CA . ALA A 1 84 ? 7.673 -9.892 -12.709 1.00 92.00 84 ALA A CA 1
ATOM 612 C C . ALA A 1 84 ? 7.334 -9.092 -11.437 1.00 92.00 84 ALA A C 1
ATOM 614 O O . ALA A 1 84 ? 7.464 -9.608 -10.330 1.00 92.00 84 ALA A O 1
ATOM 615 N N . ASN A 1 85 ? 6.856 -7.857 -11.606 1.00 92.62 85 ASN A N 1
ATOM 616 C CA . ASN A 1 85 ? 6.478 -6.970 -10.508 1.00 92.62 85 ASN A CA 1
ATOM 617 C C . ASN A 1 85 ? 4.971 -6.976 -10.212 1.00 92.62 85 ASN A C 1
ATOM 619 O O . ASN A 1 85 ? 4.462 -6.042 -9.598 1.00 92.62 85 ASN A O 1
ATOM 623 N N . SER A 1 86 ? 4.246 -8.000 -10.675 1.00 93.19 86 SER A N 1
ATOM 624 C CA . SER A 1 86 ? 2.803 -8.074 -10.460 1.00 93.19 86 SER A CA 1
ATOM 625 C C . SER A 1 86 ? 2.442 -8.026 -8.972 1.00 93.19 86 SER A C 1
ATOM 627 O O . SER A 1 86 ? 3.106 -8.648 -8.131 1.00 93.19 86 SER A O 1
ATOM 629 N N . ILE A 1 87 ? 1.362 -7.304 -8.661 1.00 92.19 87 ILE A N 1
ATOM 630 C CA . ILE A 1 87 ? 0.760 -7.284 -7.325 1.00 92.19 87 ILE A CA 1
ATOM 631 C C . ILE A 1 87 ? -0.306 -8.365 -7.111 1.00 92.19 87 ILE A C 1
ATOM 633 O O . ILE A 1 87 ? -0.761 -8.554 -5.985 1.00 92.19 87 ILE A O 1
ATOM 637 N N . ILE A 1 88 ? -0.677 -9.117 -8.152 1.00 91.56 88 ILE A N 1
ATOM 638 C CA . ILE A 1 88 ? -1.591 -10.257 -8.006 1.00 91.56 88 ILE A CA 1
ATOM 639 C C . ILE A 1 88 ? -0.975 -11.293 -7.057 1.00 91.56 88 ILE A C 1
ATOM 641 O O . ILE A 1 88 ? 0.187 -11.675 -7.198 1.00 91.56 88 ILE A O 1
ATOM 645 N N . GLY A 1 89 ? -1.764 -11.742 -6.082 1.00 88.88 89 GLY A N 1
ATOM 646 C CA . GLY A 1 89 ? -1.334 -12.661 -5.032 1.00 88.88 89 GLY A CA 1
ATOM 647 C C . GLY A 1 89 ? -0.594 -11.999 -3.866 1.00 88.88 89 GLY A C 1
ATOM 648 O O . GLY A 1 89 ? -0.223 -12.703 -2.935 1.00 88.88 89 GLY A O 1
ATOM 649 N N . ARG A 1 90 ? -0.378 -10.678 -3.870 1.00 91.56 90 ARG A N 1
ATOM 650 C CA . ARG A 1 90 ? 0.096 -9.915 -2.695 1.00 91.56 90 ARG A CA 1
ATOM 651 C C . ARG A 1 90 ? -1.083 -9.475 -1.833 1.00 91.56 90 ARG A C 1
ATOM 653 O O . ARG A 1 90 ? -2.227 -9.669 -2.235 1.00 91.56 90 ARG A O 1
ATOM 660 N N . ALA A 1 91 ? -0.822 -8.875 -0.674 1.00 88.44 91 ALA A N 1
ATOM 661 C CA . ALA A 1 91 ? -1.872 -8.301 0.159 1.00 88.44 91 ALA A CA 1
ATOM 662 C C . ALA A 1 91 ? -1.930 -6.776 0.042 1.00 88.44 91 ALA A C 1
ATOM 664 O O . ALA A 1 91 ? -0.896 -6.114 -0.032 1.00 88.44 91 ALA A O 1
ATOM 665 N N . VAL A 1 92 ? -3.140 -6.235 0.114 1.00 90.75 92 VAL A N 1
ATOM 666 C CA . VAL A 1 92 ? -3.378 -4.872 0.594 1.00 90.75 92 VAL A CA 1
ATOM 667 C C . VAL A 1 92 ? -3.379 -4.926 2.112 1.00 90.75 92 VAL A C 1
ATOM 669 O O . VAL A 1 92 ? -3.963 -5.850 2.678 1.00 90.75 92 VAL A O 1
ATOM 672 N N . VAL A 1 93 ? -2.762 -3.952 2.769 1.00 89.31 93 VAL A N 1
ATOM 673 C CA . VAL A 1 93 ? -2.790 -3.781 4.220 1.00 89.31 93 VAL A CA 1
ATOM 674 C C . VAL A 1 93 ? -3.266 -2.372 4.540 1.00 89.31 93 VAL A C 1
ATOM 676 O O . VAL A 1 93 ? -2.829 -1.406 3.919 1.00 89.31 93 VAL A O 1
ATOM 679 N N . VAL A 1 94 ? -4.167 -2.276 5.510 1.00 89.75 94 VAL A N 1
ATOM 680 C CA . VAL A 1 94 ? -4.618 -1.022 6.103 1.00 89.75 94 VAL A CA 1
ATOM 681 C C . VAL A 1 94 ? -4.030 -0.919 7.505 1.00 89.75 94 VAL A C 1
ATOM 683 O O . VAL A 1 94 ? -4.063 -1.898 8.261 1.00 89.75 94 VAL A O 1
ATOM 686 N N . HIS A 1 95 ? -3.470 0.238 7.844 1.00 88.38 95 HIS A N 1
ATOM 687 C CA . HIS A 1 95 ? -2.827 0.454 9.137 1.00 88.38 95 HIS A CA 1
ATOM 688 C C . HIS A 1 95 ? -3.691 1.260 10.116 1.00 88.38 95 HIS A C 1
ATOM 690 O O . HIS A 1 95 ? -4.730 1.794 9.746 1.00 88.38 95 HIS A O 1
ATOM 696 N N . ALA A 1 96 ? -3.294 1.273 11.387 1.00 86.81 96 ALA A N 1
ATOM 697 C CA . ALA A 1 96 ? -4.037 1.906 12.470 1.00 86.81 96 ALA A CA 1
ATOM 698 C C . ALA A 1 96 ? -3.840 3.423 12.526 1.00 86.81 96 ALA A C 1
ATOM 700 O O . ALA A 1 96 ? -4.772 4.120 12.906 1.00 86.81 96 ALA A O 1
ATOM 701 N N . ASP A 1 97 ? -2.660 3.918 12.156 1.00 89.06 97 ASP A N 1
ATOM 702 C CA . ASP A 1 97 ? -2.294 5.326 12.278 1.00 89.06 97 ASP A CA 1
ATOM 703 C C . ASP A 1 97 ? -2.008 5.948 10.895 1.00 89.06 97 ASP A C 1
ATOM 705 O O . ASP A 1 97 ? -1.760 5.221 9.919 1.00 89.06 97 ASP A O 1
ATOM 709 N N . PRO A 1 98 ? -2.026 7.290 10.789 1.00 92.31 98 PRO A N 1
ATOM 710 C CA . PRO A 1 98 ? -1.645 7.981 9.565 1.00 92.31 98 PRO A CA 1
ATOM 711 C C . PRO A 1 98 ? -0.185 7.711 9.186 1.00 92.31 98 PRO A C 1
ATOM 713 O O . PRO A 1 98 ? 0.712 7.756 10.028 1.00 92.31 98 PRO A O 1
ATOM 716 N N . ASP A 1 99 ? 0.055 7.506 7.895 1.00 92.38 99 ASP A N 1
ATOM 717 C CA . ASP A 1 99 ? 1.383 7.488 7.292 1.00 92.38 99 ASP A CA 1
ATOM 718 C C . ASP A 1 99 ? 1.983 8.903 7.306 1.00 92.38 99 ASP A C 1
ATOM 720 O O . ASP A 1 99 ? 1.385 9.853 6.790 1.00 92.38 99 ASP A O 1
ATOM 724 N N . ASP A 1 100 ? 3.180 9.048 7.872 1.00 95.25 100 ASP A N 1
ATOM 725 C CA . ASP A 1 100 ? 3.948 10.295 7.887 1.00 95.25 100 ASP A CA 1
ATOM 726 C C . ASP A 1 100 ? 4.674 10.605 6.564 1.00 95.25 100 ASP A C 1
ATOM 728 O O . ASP A 1 100 ? 5.377 11.615 6.443 1.00 95.25 100 ASP A O 1
ATOM 732 N N . LEU A 1 101 ? 4.516 9.731 5.571 1.00 95.38 101 LEU A N 1
ATOM 733 C CA . LEU A 1 101 ? 5.036 9.816 4.211 1.00 95.38 101 LEU A CA 1
ATOM 734 C C . LEU A 1 101 ? 6.566 9.898 4.144 1.00 95.38 101 LEU A C 1
ATOM 736 O O . LEU A 1 101 ? 7.135 10.512 3.236 1.00 95.38 101 LEU A O 1
ATOM 740 N N . GLY A 1 102 ? 7.248 9.332 5.141 1.00 95.56 102 GLY A N 1
ATOM 741 C CA . GLY A 1 102 ? 8.700 9.371 5.270 1.00 95.56 102 GLY A CA 1
ATOM 742 C C . GLY A 1 102 ? 9.233 10.730 5.720 1.00 95.56 102 GLY A C 1
ATOM 743 O O . GLY A 1 102 ? 10.429 11.001 5.553 1.00 95.56 102 GLY A O 1
ATOM 744 N N . LYS A 1 103 ? 8.361 11.600 6.248 1.00 96.06 103 LYS A N 1
ATOM 745 C CA . LYS A 1 103 ? 8.643 13.011 6.569 1.00 96.06 103 LYS A CA 1
ATOM 746 C C . LYS A 1 103 ? 8.461 13.331 8.059 1.00 96.06 103 LYS A C 1
ATOM 748 O O . LYS A 1 103 ? 8.780 14.444 8.469 1.00 96.06 103 LYS A O 1
ATOM 753 N N . GLY A 1 104 ? 8.026 12.363 8.870 1.00 92.94 104 GLY A N 1
ATOM 754 C CA . GLY A 1 104 ? 7.750 12.548 10.303 1.00 92.94 104 GLY A CA 1
ATOM 755 C C . GLY A 1 104 ? 8.979 12.638 11.217 1.00 92.94 104 GLY A C 1
ATOM 756 O O . GLY A 1 104 ? 8.861 13.089 12.353 1.00 92.94 104 GLY A O 1
ATOM 757 N N . GLY A 1 105 ? 10.165 12.237 10.746 1.00 94.12 105 GLY A N 1
ATOM 758 C CA . GLY A 1 105 ? 11.410 12.286 11.529 1.00 94.12 105 GLY A CA 1
ATOM 759 C C . GLY A 1 105 ? 11.544 11.196 12.603 1.00 94.12 105 GLY A C 1
ATOM 760 O O . GLY A 1 105 ? 12.501 11.223 13.375 1.00 94.12 105 GLY A O 1
ATOM 761 N N . HIS A 1 106 ? 10.620 10.234 12.645 1.00 96.00 106 HIS A N 1
ATOM 762 C CA . HIS A 1 106 ? 10.717 9.033 13.468 1.00 96.00 106 HIS A CA 1
ATOM 763 C C . HIS A 1 106 ? 11.657 8.008 12.809 1.00 96.00 106 HIS A C 1
ATOM 765 O O . HIS A 1 106 ? 11.812 7.980 11.587 1.00 96.00 106 HIS A O 1
ATOM 771 N N . GLU A 1 107 ? 12.264 7.113 13.594 1.00 95.81 107 GLU A N 1
ATOM 772 C CA . GLU A 1 107 ? 13.159 6.072 13.055 1.00 95.81 107 GLU A CA 1
ATOM 773 C C . GLU A 1 107 ? 12.446 5.133 12.063 1.00 95.81 107 GLU A C 1
ATOM 775 O O . GLU A 1 107 ? 13.060 4.609 11.134 1.00 95.81 107 GLU A O 1
ATOM 780 N N . LEU A 1 108 ? 11.127 4.976 12.224 1.00 94.69 108 LEU A N 1
ATOM 781 C CA . LEU A 1 108 ? 10.275 4.170 11.350 1.00 94.69 108 LEU A CA 1
ATOM 782 C C . LEU A 1 108 ? 9.691 4.947 10.161 1.00 94.69 108 LEU A C 1
ATOM 784 O O . LEU A 1 108 ? 9.064 4.327 9.301 1.00 94.69 108 LEU A O 1
ATOM 788 N N . SER A 1 109 ? 9.898 6.268 10.071 1.00 95.19 109 SER A N 1
ATOM 789 C CA . SER A 1 109 ? 9.348 7.089 8.980 1.00 95.19 109 SER A CA 1
ATOM 790 C C . SER A 1 109 ? 9.845 6.592 7.624 1.00 95.19 109 SER A C 1
ATOM 792 O O . SER A 1 109 ? 9.058 6.351 6.717 1.00 95.19 109 SER A O 1
ATOM 794 N N . LYS A 1 110 ? 11.157 6.354 7.490 1.00 96.56 110 LYS A N 1
ATOM 795 C CA . LYS A 1 110 ? 11.786 5.918 6.228 1.00 96.56 110 LYS A CA 1
ATOM 796 C C . LYS A 1 110 ? 11.547 4.452 5.861 1.00 96.56 110 LYS A C 1
ATOM 798 O O . LYS A 1 110 ? 11.966 4.032 4.787 1.00 96.56 110 LYS A O 1
ATOM 803 N N . SER A 1 111 ? 10.881 3.679 6.718 1.00 95.25 111 SER A N 1
ATOM 804 C CA . SER A 1 111 ? 10.618 2.253 6.487 1.00 95.25 111 SER A CA 1
ATOM 805 C C . SER A 1 111 ? 9.134 1.903 6.409 1.00 95.25 111 SER A C 1
ATOM 807 O O . SER A 1 111 ? 8.761 1.056 5.607 1.00 95.25 111 SER A O 1
ATOM 809 N N . THR A 1 112 ? 8.289 2.524 7.229 1.00 93.50 112 THR A N 1
ATOM 810 C CA . THR A 1 112 ? 6.867 2.157 7.368 1.00 93.50 112 THR A CA 1
ATOM 811 C C . THR A 1 112 ? 5.935 3.362 7.429 1.00 93.50 112 THR A C 1
ATOM 813 O O . THR A 1 112 ? 4.748 3.193 7.692 1.00 93.50 112 THR A O 1
ATOM 816 N N . GLY A 1 113 ? 6.470 4.579 7.296 1.00 94.75 113 GLY A N 1
ATOM 817 C CA . GLY A 1 113 ? 5.681 5.791 7.493 1.00 94.75 113 GLY A CA 1
ATOM 818 C C . GLY A 1 113 ? 5.208 5.993 8.927 1.00 94.75 113 GLY A C 1
ATOM 819 O O . GLY A 1 113 ? 4.348 6.827 9.174 1.00 94.75 113 GLY A O 1
ATOM 820 N N . ASN A 1 114 ? 5.725 5.201 9.874 1.00 94.12 114 ASN A N 1
ATOM 821 C CA . ASN A 1 114 ? 5.271 5.183 11.261 1.00 94.12 114 ASN A CA 1
ATOM 822 C C . ASN A 1 114 ? 3.743 4.982 11.419 1.00 94.12 114 ASN A C 1
ATOM 824 O O . ASN A 1 114 ? 3.162 5.433 12.400 1.00 94.12 114 ASN A O 1
ATOM 828 N N . ALA A 1 115 ? 3.106 4.266 10.486 1.00 91.88 115 ALA A N 1
ATOM 829 C CA . ALA A 1 115 ? 1.649 4.098 10.422 1.00 91.88 115 ALA A CA 1
ATOM 830 C C . ALA A 1 115 ? 1.065 3.105 11.456 1.00 91.88 115 ALA A C 1
ATOM 832 O O . ALA A 1 115 ? -0.112 2.751 11.412 1.00 91.88 115 ALA A O 1
ATOM 833 N N . GLY A 1 116 ? 1.882 2.604 12.384 1.00 90.94 116 GLY A N 1
ATOM 834 C CA . GLY A 1 116 ? 1.423 1.722 13.455 1.00 90.94 116 GLY A CA 1
ATOM 835 C C . GLY A 1 116 ? 0.995 0.320 12.999 1.00 90.94 116 GLY A C 1
ATOM 836 O O . GLY A 1 116 ? 1.532 -0.264 12.050 1.00 90.94 116 GLY A O 1
ATOM 837 N N . GLY A 1 117 ? 0.065 -0.269 13.756 1.00 89.75 117 GLY A N 1
ATOM 838 C CA . GLY A 1 117 ? -0.371 -1.661 13.603 1.00 89.75 117 GLY A CA 1
ATOM 839 C C . GLY A 1 117 ? -1.185 -1.926 12.333 1.00 89.75 117 GLY A C 1
ATOM 840 O O . GLY A 1 117 ? -1.688 -1.008 11.702 1.00 89.75 117 GLY A O 1
ATOM 841 N N . ARG A 1 118 ? -1.350 -3.201 11.962 1.00 89.50 118 ARG A N 1
ATOM 842 C CA . ARG A 1 118 ? -2.140 -3.629 10.791 1.00 89.50 118 ARG A CA 1
ATOM 843 C C . ARG A 1 118 ? -3.562 -3.970 11.228 1.00 89.50 118 ARG A C 1
ATOM 845 O O . ARG A 1 118 ? -3.735 -4.923 11.985 1.00 89.50 118 ARG A O 1
ATOM 852 N N . VAL A 1 119 ? -4.559 -3.224 10.756 1.00 87.88 119 VAL A N 1
ATOM 853 C CA . VAL A 1 119 ? -5.965 -3.397 11.175 1.00 87.88 119 VAL A CA 1
ATOM 854 C C . VAL A 1 119 ? -6.744 -4.343 10.269 1.00 87.88 119 VAL A C 1
ATOM 856 O O . VAL A 1 119 ? -7.619 -5.067 10.732 1.00 87.88 119 VAL A O 1
ATOM 859 N N . ALA A 1 120 ? -6.407 -4.363 8.982 1.00 85.75 120 ALA A N 1
ATOM 860 C CA . ALA A 1 120 ? -7.056 -5.192 7.984 1.00 85.75 120 ALA A CA 1
ATOM 861 C C . ALA A 1 120 ? -6.079 -5.495 6.852 1.00 85.75 120 ALA A C 1
ATOM 863 O O . ALA A 1 120 ? -5.156 -4.729 6.570 1.00 85.75 120 ALA A O 1
ATOM 864 N N . CYS A 1 121 ? -6.286 -6.626 6.193 1.00 87.12 121 CYS A N 1
ATOM 865 C CA . CYS A 1 121 ? -5.548 -6.986 5.000 1.00 87.12 121 CYS A CA 1
ATOM 866 C C . CYS A 1 121 ? -6.355 -7.957 4.147 1.00 87.12 121 CYS A C 1
ATOM 868 O O . CYS A 1 121 ? -7.202 -8.692 4.653 1.00 87.12 121 CYS A O 1
ATOM 870 N N . GLY A 1 122 ? -6.066 -7.982 2.852 1.00 85.50 122 GLY A N 1
ATOM 871 C CA . GLY A 1 122 ? -6.724 -8.877 1.910 1.00 85.50 122 GLY A CA 1
ATOM 872 C C . GLY A 1 122 ? -5.826 -9.187 0.727 1.00 85.50 122 GLY A C 1
ATOM 873 O O . GLY A 1 122 ? -5.101 -8.315 0.251 1.00 85.50 122 GLY A O 1
ATOM 874 N N . ILE A 1 123 ? -5.859 -10.436 0.263 1.00 89.25 123 ILE A N 1
ATOM 875 C CA . ILE A 1 123 ? -5.074 -10.862 -0.896 1.00 89.25 123 ILE A CA 1
ATOM 876 C C . ILE A 1 123 ? -5.716 -10.346 -2.183 1.00 89.25 123 ILE A C 1
ATOM 878 O O . ILE A 1 123 ? -6.921 -10.473 -2.391 1.00 89.25 123 ILE A O 1
ATOM 882 N N . ILE A 1 124 ? -4.889 -9.803 -3.071 1.00 88.12 124 ILE A N 1
ATOM 883 C CA . ILE A 1 124 ? -5.288 -9.325 -4.390 1.00 88.12 124 ILE A CA 1
ATOM 884 C C . ILE A 1 124 ? -5.486 -10.537 -5.301 1.00 88.12 124 ILE A C 1
ATOM 886 O O . ILE A 1 124 ? -4.529 -11.125 -5.812 1.00 88.12 124 ILE A O 1
ATOM 890 N N . GLY A 1 125 ? -6.747 -10.921 -5.479 1.00 87.38 125 GLY A N 1
ATOM 891 C CA . GLY A 1 125 ? -7.166 -11.966 -6.406 1.00 87.38 125 GLY A CA 1
ATOM 892 C C . GLY A 1 125 ? -7.425 -11.442 -7.819 1.00 87.38 125 GLY A C 1
ATOM 893 O O . GLY A 1 125 ? -7.527 -10.240 -8.056 1.00 87.38 125 GLY A O 1
ATOM 894 N N . LEU A 1 126 ? -7.564 -12.369 -8.765 1.00 88.12 126 LEU A N 1
ATOM 895 C CA . LEU A 1 126 ? -8.122 -12.066 -10.081 1.00 88.12 126 LEU A CA 1
ATOM 896 C C . LEU A 1 126 ? -9.650 -12.008 -9.977 1.00 88.12 126 LEU A C 1
ATOM 898 O O . LEU A 1 126 ? -10.260 -12.892 -9.379 1.00 88.12 126 LEU A O 1
ATOM 902 N N . GLN A 1 127 ? -10.253 -10.993 -10.588 1.00 83.31 127 GLN A N 1
ATOM 903 C CA . GLN A 1 127 ? -11.700 -10.858 -10.748 1.00 83.31 127 GLN A CA 1
ATOM 904 C C . GLN A 1 127 ? -12.027 -10.906 -12.245 1.00 83.31 127 GLN A C 1
ATOM 906 O O . GLN A 1 127 ? -11.306 -10.302 -13.042 1.00 83.31 127 GLN A O 1
ATOM 911 N N . GLY A 1 128 ? -13.071 -11.648 -12.616 1.00 74.00 128 GLY A N 1
ATOM 912 C CA . GLY A 1 128 ? -13.546 -11.814 -13.993 1.00 74.00 128 GLY A CA 1
ATOM 913 C C . GLY A 1 128 ? -15.036 -11.563 -14.119 1.00 74.00 128 GLY A C 1
ATOM 914 O O . GLY A 1 128 ? -15.706 -11.498 -13.062 1.00 74.00 128 GLY A O 1
#

Organism: NCBI:txid561372

Radius of gyration: 13.61 Å; chains: 1; bounding box: 35×31×29 Å

pLDDT: mean 83.48, std 15.7, range [38.69, 97.88]

InterPro domains:
  IPR001424 Superoxide dismutase, copper/zinc binding domain [PF00080] (24-124)
  IPR001424 Superoxide dismutase, copper/zinc binding domain [PR00068] (19-41)
  IPR001424 Superoxide dismutase, copper/zinc binding domain [PR00068] (55-64)
  IPR001424 Superoxide dismutase, copper/zinc binding domain [PR00068] (74-96)
  IPR001424 Superoxide dismutase, copper/zinc binding domain [PR00068] (99-125)
  IPR001424 Superoxide dismutase, copper/zinc binding domain [cd00305] (25-121)
  IPR018152 Superoxide dismutase, copper/zinc, binding site [PS00332] (113-124)
  IPR024134 Superoxide dismutase (Cu/Zn) / superoxide dismutase copper chaperone [PTHR10003] (24-126)
  IPR036423 Superoxide dismutase-like, copper/zinc binding domain superfamily [G3DSA:2.60.40.200] (14-128)
  IPR036423 Superoxide dismutase-like, copper/zinc binding domain superfamily [SSF49329] (24-126)